Protein AF-A0A6G9Y4U4-F1 (afdb_monomer_lite)

Foldseek 3Di:
DALVVQVVVVPPLSNLVNLLVVLVVCLVPDPDPPCNVVSVVVNVVSVVVNVVVVVVVVVPDPPVVNVVVVVVVVVVVVVVD

Organism: NCBI:txid228602

pLDDT: mean 84.17, std 15.0, range [48.62, 98.19]

Secondary structure (DSSP, 8-state):
--HHHHHHTT-HHHHHHHHHHHHHHHHHT---TTTHHHHHHHHHHHHHHHHHHHHHHHTTS--HHHHHHHHHHHHHHTT--

Sequence (81 aa):
MNVSEAIAGDDRREILLALRVKLAAQIDVCESARDLPALTRALLNVNKEIAELDAGSAESVPGPVKELQERTKRKKMAVIL

Radius of gyration: 22.04 Å; chains: 1; bounding box: 50×26×60 Å

Structure (mmCIF, N/CA/C/O backbone):
data_AF-A0A6G9Y4U4-F1
#
_entry.id   AF-A0A6G9Y4U4-F1
#
loop_
_atom_site.group_PDB
_atom_site.id
_atom_site.type_symbol
_atom_site.label_atom_id
_atom_site.label_alt_id
_atom_site.label_comp_id
_atom_site.label_asym_id
_atom_site.label_entity_id
_atom_site.label_seq_id
_atom_site.pdbx_PDB_ins_code
_atom_site.Cartn_x
_atom_site.Cartn_y
_atom_site.Cartn_z
_atom_site.occupancy
_atom_site.B_iso_or_equiv
_atom_site.auth_seq_id
_atom_site.auth_comp_id
_atom_site.auth_asym_id
_atom_site.auth_atom_id
_atom_site.pdbx_PDB_model_num
ATOM 1 N N . MET A 1 1 ? -4.294 -13.310 -3.472 1.00 67.25 1 MET A N 1
ATOM 2 C CA . MET A 1 1 ? -3.011 -12.869 -2.911 1.00 67.25 1 MET A CA 1
ATOM 3 C C . MET A 1 1 ? -3.265 -12.058 -1.656 1.00 67.25 1 MET A C 1
ATOM 5 O O . MET A 1 1 ? -3.746 -10.931 -1.740 1.00 67.25 1 MET A O 1
ATOM 9 N N . ASN A 1 2 ? -3.017 -12.646 -0.494 1.00 83.75 2 ASN A N 1
ATOM 10 C CA . ASN A 1 2 ? -2.966 -11.923 0.773 1.00 83.75 2 ASN A CA 1
ATOM 11 C C . ASN A 1 2 ? -1.503 -11.586 1.133 1.00 83.75 2 ASN A C 1
ATOM 13 O O . ASN A 1 2 ? -0.569 -12.068 0.499 1.00 83.75 2 ASN A O 1
ATOM 17 N N . VAL A 1 3 ? -1.294 -10.744 2.149 1.00 85.25 3 VAL A N 1
ATOM 18 C CA . VAL A 1 3 ? 0.058 -10.286 2.533 1.00 85.25 3 VAL A CA 1
ATOM 19 C C . VAL A 1 3 ? 0.976 -11.451 2.928 1.00 85.25 3 VAL A C 1
ATOM 21 O O . VAL A 1 3 ? 2.156 -11.423 2.606 1.00 85.25 3 VAL A O 1
ATOM 24 N N . SER A 1 4 ? 0.447 -12.484 3.590 1.00 86.94 4 SER A N 1
ATOM 25 C CA . SER A 1 4 ? 1.245 -13.638 4.025 1.00 86.94 4 SER A CA 1
ATOM 26 C C . SER A 1 4 ? 1.740 -14.472 2.845 1.00 86.94 4 SER A C 1
ATOM 28 O O . SER A 1 4 ? 2.879 -14.927 2.859 1.00 86.94 4 SER A O 1
ATOM 30 N N . GLU A 1 5 ? 0.895 -14.664 1.833 1.00 83.00 5 GLU A N 1
ATOM 31 C CA . GLU A 1 5 ? 1.253 -15.368 0.596 1.00 83.00 5 GLU A CA 1
ATOM 32 C C . GLU A 1 5 ? 2.332 -14.607 -0.176 1.00 83.00 5 GLU A C 1
ATOM 34 O O . GLU A 1 5 ? 3.312 -15.204 -0.607 1.00 83.00 5 GLU A O 1
ATOM 39 N N . ALA A 1 6 ? 2.188 -13.283 -0.291 1.00 82.75 6 ALA A N 1
ATOM 40 C CA . ALA A 1 6 ? 3.157 -12.450 -0.997 1.00 82.75 6 ALA A CA 1
ATOM 41 C C . ALA A 1 6 ? 4.535 -12.449 -0.312 1.00 82.75 6 ALA A C 1
ATOM 43 O O . ALA A 1 6 ? 5.557 -12.514 -0.986 1.00 82.75 6 ALA A O 1
ATOM 44 N N . ILE A 1 7 ? 4.576 -12.438 1.027 1.00 88.12 7 ILE A N 1
ATOM 45 C CA . ILE A 1 7 ? 5.836 -12.537 1.784 1.00 88.12 7 ILE A CA 1
ATOM 46 C C . ILE A 1 7 ? 6.537 -13.874 1.518 1.00 88.12 7 ILE A C 1
ATOM 48 O O . ILE A 1 7 ? 7.758 -13.907 1.406 1.00 88.12 7 ILE A O 1
ATOM 52 N N . ALA A 1 8 ? 5.788 -14.972 1.386 1.00 87.38 8 ALA A N 1
ATOM 53 C CA . ALA A 1 8 ? 6.369 -16.283 1.099 1.00 87.38 8 ALA A CA 1
ATOM 54 C C . ALA A 1 8 ? 6.993 -16.374 -0.307 1.00 87.38 8 ALA A C 1
ATOM 56 O O . ALA A 1 8 ? 7.890 -17.187 -0.517 1.00 87.38 8 ALA A O 1
ATOM 57 N N . GLY A 1 9 ? 6.522 -15.555 -1.252 1.00 84.38 9 GLY A N 1
ATOM 58 C CA . GLY A 1 9 ? 7.075 -15.460 -2.604 1.00 84.38 9 GLY A CA 1
ATOM 59 C C . GLY A 1 9 ? 8.325 -14.581 -2.726 1.00 84.38 9 GLY A C 1
ATOM 60 O O . GLY A 1 9 ? 8.959 -14.612 -3.775 1.00 84.38 9 GLY A O 1
ATOM 61 N N . ASP A 1 10 ? 8.670 -13.806 -1.688 1.00 86.56 10 ASP A N 1
ATOM 62 C CA . ASP A 1 10 ? 9.784 -12.836 -1.643 1.00 86.56 10 ASP A CA 1
ATOM 63 C C . ASP A 1 10 ? 9.796 -11.796 -2.789 1.00 86.56 10 ASP A C 1
ATOM 65 O O . ASP A 1 10 ? 10.783 -11.100 -3.030 1.00 86.56 10 ASP A O 1
ATOM 69 N N . ASP A 1 11 ? 8.672 -11.630 -3.495 1.00 90.12 11 ASP A N 1
ATOM 70 C CA . ASP A 1 11 ? 8.514 -10.582 -4.497 1.00 90.12 11 ASP A CA 1
ATOM 71 C C . ASP A 1 11 ? 8.068 -9.285 -3.811 1.00 90.12 11 ASP A C 1
ATOM 73 O O . ASP A 1 11 ? 6.912 -9.099 -3.413 1.00 90.12 11 ASP A O 1
ATOM 77 N N . ARG A 1 12 ? 9.009 -8.341 -3.701 1.00 92.06 12 ARG A N 1
ATOM 78 C CA . ARG A 1 12 ? 8.773 -7.023 -3.098 1.00 92.06 12 ARG A CA 1
ATOM 79 C C . ARG A 1 12 ? 7.583 -6.290 -3.724 1.00 92.06 12 ARG A C 1
ATOM 81 O O . ARG A 1 12 ? 6.835 -5.628 -3.004 1.00 92.06 12 ARG A O 1
ATOM 88 N N . ARG A 1 13 ? 7.384 -6.388 -5.041 1.00 93.50 13 ARG A N 1
ATOM 89 C CA . ARG A 1 13 ? 6.278 -5.719 -5.737 1.00 93.50 13 ARG A CA 1
ATOM 90 C C . ARG A 1 13 ? 4.945 -6.355 -5.362 1.00 93.50 13 ARG A C 1
ATOM 92 O O . ARG A 1 13 ? 3.986 -5.635 -5.080 1.00 93.50 13 ARG A O 1
ATOM 99 N N . GLU A 1 14 ? 4.882 -7.681 -5.310 1.00 93.25 14 GLU A N 1
ATOM 100 C CA . GLU A 1 14 ? 3.675 -8.399 -4.887 1.00 93.25 14 GLU A CA 1
ATOM 101 C C . GLU A 1 14 ? 3.323 -8.127 -3.420 1.00 93.25 14 GLU A C 1
ATOM 103 O O . GLU A 1 14 ? 2.149 -7.919 -3.095 1.00 93.25 14 GLU A O 1
ATOM 108 N N . ILE A 1 15 ? 4.328 -8.034 -2.543 1.00 95.38 15 ILE A N 1
ATOM 109 C CA . ILE A 1 15 ? 4.150 -7.668 -1.131 1.00 95.38 15 ILE A CA 1
ATOM 110 C C . ILE A 1 15 ? 3.521 -6.275 -1.011 1.00 95.38 15 ILE A C 1
ATOM 112 O O . ILE A 1 15 ? 2.529 -6.098 -0.296 1.00 95.38 15 ILE A O 1
ATOM 116 N N . LEU A 1 16 ? 4.052 -5.286 -1.736 1.00 96.31 16 LEU A N 1
ATOM 117 C CA . LEU A 1 16 ? 3.532 -3.917 -1.719 1.00 96.31 16 LEU A CA 1
ATOM 118 C C . LEU A 1 16 ? 2.109 -3.831 -2.285 1.00 96.31 16 LEU A C 1
ATOM 120 O O . LEU A 1 16 ? 1.263 -3.132 -1.724 1.00 96.31 16 LEU A O 1
ATOM 124 N N . LEU A 1 17 ? 1.802 -4.578 -3.349 1.00 96.06 17 LEU A N 1
ATOM 125 C CA . LEU A 1 17 ? 0.445 -4.662 -3.897 1.00 96.06 17 LEU A CA 1
ATOM 126 C C . LEU A 1 17 ? -0.543 -5.262 -2.889 1.00 96.06 17 LEU A C 1
ATOM 128 O O . LEU A 1 17 ? -1.636 -4.720 -2.704 1.00 96.06 17 LEU A O 1
ATOM 132 N N . ALA A 1 18 ? -0.157 -6.332 -2.192 1.00 96.19 18 ALA A N 1
ATOM 133 C CA . ALA A 1 18 ? -0.989 -6.935 -1.156 1.00 96.19 18 ALA A CA 1
ATOM 134 C C . ALA A 1 18 ? -1.215 -5.977 0.031 1.00 96.19 18 ALA A C 1
ATOM 136 O O . ALA A 1 18 ? -2.336 -5.868 0.541 1.00 96.19 18 ALA A O 1
ATOM 137 N N . LEU A 1 19 ? -0.181 -5.234 0.447 1.00 96.88 19 LEU A N 1
ATOM 138 C CA . LEU A 1 19 ? -0.288 -4.211 1.493 1.00 96.88 19 LEU A CA 1
ATOM 139 C C . LEU A 1 19 ? -1.206 -3.057 1.084 1.00 96.88 19 LEU A C 1
ATOM 141 O O . LEU A 1 19 ? -2.027 -2.628 1.894 1.00 96.88 19 LEU A O 1
ATOM 145 N N . ARG A 1 20 ? -1.124 -2.591 -0.168 1.00 97.19 20 ARG A N 1
ATOM 146 C CA . ARG A 1 20 ? -2.004 -1.545 -0.710 1.00 97.19 20 ARG A CA 1
ATOM 147 C C . ARG A 1 20 ? -3.476 -1.934 -0.584 1.00 97.19 20 ARG A C 1
ATOM 149 O O . ARG A 1 20 ? -4.273 -1.140 -0.090 1.00 97.19 20 ARG A O 1
ATOM 156 N N . VAL A 1 21 ? -3.825 -3.154 -1.000 1.00 97.12 21 VAL A N 1
ATOM 157 C CA . VAL A 1 21 ? -5.202 -3.671 -0.915 1.00 97.12 21 VAL A CA 1
ATOM 158 C C . VAL A 1 21 ? -5.660 -3.751 0.541 1.00 97.12 21 VAL A C 1
ATOM 160 O O . VAL A 1 21 ? -6.755 -3.300 0.869 1.00 97.12 21 VAL A O 1
ATOM 163 N N . LYS A 1 22 ? -4.808 -4.269 1.433 1.00 96.81 22 LYS A N 1
ATOM 164 C CA . LYS A 1 22 ? -5.131 -4.389 2.859 1.00 96.81 22 LYS A CA 1
ATOM 165 C C . LYS A 1 22 ? -5.348 -3.028 3.528 1.00 96.81 22 LYS A C 1
ATOM 167 O O . LYS A 1 22 ? -6.287 -2.883 4.304 1.00 96.81 22 LYS A O 1
ATOM 172 N N . LEU A 1 23 ? -4.500 -2.042 3.236 1.00 97.06 23 LEU A N 1
ATOM 173 C CA . LEU A 1 23 ? -4.610 -0.690 3.789 1.00 97.06 23 LEU A CA 1
ATOM 174 C C . LEU A 1 23 ? -5.861 0.031 3.285 1.00 97.06 23 LEU A C 1
ATOM 176 O O . LEU A 1 23 ? -6.543 0.661 4.085 1.00 97.06 23 LEU A O 1
ATOM 180 N N . ALA A 1 24 ? -6.189 -0.095 1.995 1.00 97.00 24 ALA A N 1
ATOM 181 C CA . ALA A 1 24 ? -7.424 0.459 1.443 1.00 97.00 24 ALA A CA 1
ATOM 182 C C . ALA A 1 24 ? -8.659 -0.123 2.151 1.00 97.00 24 ALA A C 1
ATOM 184 O O . ALA A 1 24 ? -9.471 0.630 2.676 1.00 97.00 24 ALA A O 1
ATOM 185 N N . ALA A 1 25 ? -8.721 -1.453 2.290 1.00 96.81 25 ALA A N 1
ATOM 186 C CA . ALA A 1 25 ? -9.814 -2.112 3.003 1.00 96.81 25 ALA A CA 1
ATOM 187 C C . ALA A 1 25 ? -9.916 -1.674 4.475 1.00 96.81 25 ALA A C 1
ATOM 189 O O . ALA A 1 25 ? -11.016 -1.528 4.994 1.00 96.81 25 ALA A O 1
ATOM 190 N N . GLN A 1 26 ? -8.784 -1.449 5.155 1.00 96.75 26 GLN A N 1
ATOM 191 C CA . GLN A 1 26 ? -8.782 -0.942 6.531 1.00 96.75 26 GLN A CA 1
ATOM 192 C C . GLN A 1 26 ? -9.257 0.507 6.633 1.00 96.75 26 GLN A C 1
ATOM 194 O O . GLN A 1 26 ? -9.913 0.839 7.612 1.00 96.75 26 GLN A O 1
ATOM 199 N N . ILE A 1 27 ? -8.934 1.356 5.655 1.00 97.00 27 ILE A N 1
ATOM 200 C CA . ILE A 1 27 ? -9.402 2.746 5.599 1.00 97.00 27 ILE A CA 1
ATOM 201 C C . ILE A 1 27 ? -10.922 2.792 5.430 1.00 97.00 27 ILE A C 1
ATOM 203 O O . ILE A 1 27 ? -11.574 3.530 6.163 1.00 97.00 27 ILE A O 1
ATOM 207 N N . ASP A 1 28 ? -11.478 1.973 4.533 1.00 96.69 28 ASP A N 1
ATOM 208 C CA . ASP A 1 28 ? -12.918 1.950 4.240 1.00 96.69 28 ASP A CA 1
ATOM 209 C C . ASP A 1 28 ? -13.774 1.583 5.464 1.00 96.69 28 ASP A C 1
ATOM 211 O O . ASP A 1 28 ? -14.916 2.023 5.579 1.00 96.69 28 ASP A O 1
ATOM 215 N N . VAL A 1 29 ? -13.216 0.800 6.394 1.00 97.06 29 VAL A N 1
ATOM 216 C CA . VAL A 1 29 ? -13.891 0.365 7.630 1.00 97.06 29 VAL A CA 1
ATOM 217 C C . VAL A 1 29 ? -13.366 1.069 8.888 1.00 97.06 29 VAL A C 1
ATOM 219 O O . VAL A 1 29 ? -13.716 0.684 10.003 1.00 97.06 29 VAL A O 1
ATOM 222 N N . CYS A 1 30 ? -12.492 2.073 8.752 1.00 95.38 30 CYS A N 1
ATOM 223 C CA . CYS A 1 30 ? -11.873 2.736 9.898 1.00 95.38 30 CYS A CA 1
ATOM 224 C C . CYS A 1 30 ? -12.845 3.719 10.564 1.00 95.38 30 CYS A C 1
ATOM 226 O O . CYS A 1 30 ? -13.082 4.816 10.065 1.00 95.38 30 CYS A O 1
ATOM 228 N N . GLU A 1 31 ? -13.343 3.362 11.747 1.00 94.56 31 GLU A N 1
ATOM 229 C CA . GLU A 1 31 ? -14.181 4.250 12.570 1.00 94.56 31 GLU A CA 1
ATOM 230 C C . GLU A 1 31 ? -13.350 5.192 13.465 1.00 94.56 31 GLU A C 1
ATOM 232 O O . GLU A 1 31 ? -13.850 6.182 14.002 1.00 94.56 31 GLU A O 1
ATOM 237 N N . SER A 1 32 ? -12.054 4.907 13.626 1.00 94.88 32 SER A N 1
ATOM 238 C CA . SER A 1 32 ? -11.145 5.691 14.463 1.00 94.88 32 SER A CA 1
ATOM 239 C C . SER A 1 32 ? -10.594 6.899 13.707 1.00 94.88 32 SER A C 1
ATOM 241 O O . SER A 1 32 ? -9.643 6.802 12.927 1.00 94.88 32 SER A O 1
ATOM 243 N N . ALA A 1 33 ? -11.118 8.086 14.022 1.00 91.44 33 ALA A N 1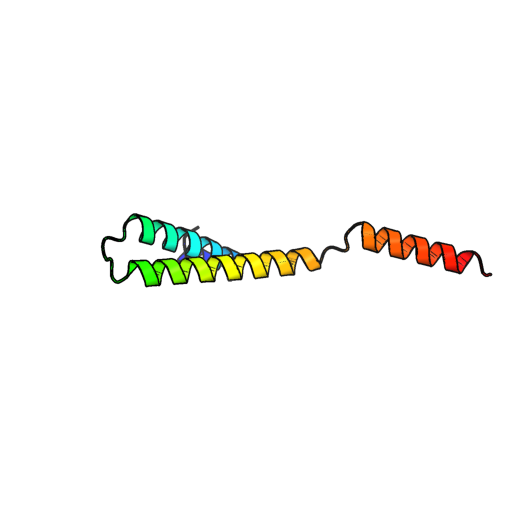
ATOM 244 C CA . ALA A 1 33 ? -10.597 9.355 13.503 1.00 91.44 33 ALA A CA 1
ATOM 245 C C . ALA A 1 33 ? -9.116 9.600 13.863 1.00 91.44 33 ALA A C 1
ATOM 247 O O . ALA A 1 33 ? -8.425 10.363 13.187 1.00 91.44 33 ALA A O 1
ATOM 248 N N . ARG A 1 34 ? -8.616 8.951 14.923 1.00 94.69 34 ARG A N 1
ATOM 249 C CA . ARG A 1 34 ? -7.212 9.025 15.340 1.00 94.69 34 ARG A CA 1
ATOM 250 C C . ARG A 1 34 ? -6.296 8.202 14.434 1.00 94.69 34 ARG A C 1
ATOM 252 O O . ARG A 1 34 ? -5.181 8.642 14.156 1.00 94.69 34 ARG A O 1
ATOM 259 N N . ASP A 1 35 ? -6.756 7.038 13.982 1.00 95.75 35 ASP A N 1
ATOM 260 C CA . ASP A 1 35 ? -5.928 6.082 13.238 1.00 95.75 35 ASP A CA 1
ATOM 261 C C . ASP A 1 35 ? -6.017 6.289 11.721 1.00 95.75 35 ASP A C 1
ATOM 263 O O . ASP A 1 35 ? -5.060 6.001 10.997 1.00 95.75 35 ASP A O 1
ATOM 267 N N . LEU A 1 36 ? -7.117 6.873 11.237 1.00 97.12 36 LEU A N 1
ATOM 268 C CA . LEU A 1 36 ? -7.337 7.161 9.819 1.00 97.12 36 LEU A CA 1
ATOM 269 C C . LEU A 1 36 ? -6.176 7.940 9.153 1.00 97.12 36 LEU A C 1
ATOM 271 O O . LEU A 1 36 ? -5.737 7.536 8.068 1.00 97.12 36 LEU A O 1
ATOM 275 N N . PRO A 1 37 ? -5.593 8.997 9.763 1.00 97.50 37 PRO A N 1
ATOM 276 C CA . PRO A 1 37 ? -4.438 9.685 9.184 1.00 97.50 37 PRO A CA 1
ATOM 277 C C . PRO A 1 37 ? -3.195 8.796 9.071 1.00 97.50 37 PRO A C 1
ATOM 279 O O . PRO A 1 37 ? -2.425 8.939 8.119 1.00 97.50 37 PRO A O 1
ATOM 282 N N . ALA A 1 38 ? -2.981 7.884 10.023 1.00 97.62 38 ALA A N 1
ATOM 283 C CA . ALA A 1 38 ? -1.844 6.968 10.003 1.00 97.62 38 ALA A CA 1
ATOM 284 C C . ALA A 1 38 ? -1.996 5.925 8.886 1.00 97.62 38 ALA A C 1
ATOM 286 O O . ALA A 1 38 ? -1.062 5.734 8.104 1.00 97.62 38 ALA A O 1
ATOM 287 N N . LEU A 1 39 ? -3.187 5.330 8.748 1.00 97.62 39 LEU A N 1
ATOM 288 C CA . LEU A 1 39 ? -3.509 4.399 7.659 1.00 97.62 39 LEU A CA 1
ATOM 289 C C . LEU A 1 39 ? -3.377 5.068 6.285 1.00 97.62 39 LEU A C 1
ATOM 291 O O . LEU A 1 39 ? -2.751 4.520 5.378 1.00 97.62 39 LEU A O 1
ATOM 295 N N . THR A 1 40 ? -3.886 6.295 6.150 1.00 97.44 40 THR A N 1
ATOM 296 C CA . THR A 1 40 ? -3.782 7.077 4.909 1.00 97.44 40 THR A CA 1
ATOM 297 C C . THR A 1 40 ? -2.323 7.353 4.539 1.00 97.44 40 THR A C 1
ATOM 299 O O . THR A 1 40 ? -1.928 7.175 3.387 1.00 97.44 40 THR A O 1
ATOM 302 N N . ARG A 1 41 ? -1.484 7.749 5.508 1.00 98.12 41 ARG A N 1
ATOM 303 C CA . ARG A 1 41 ? -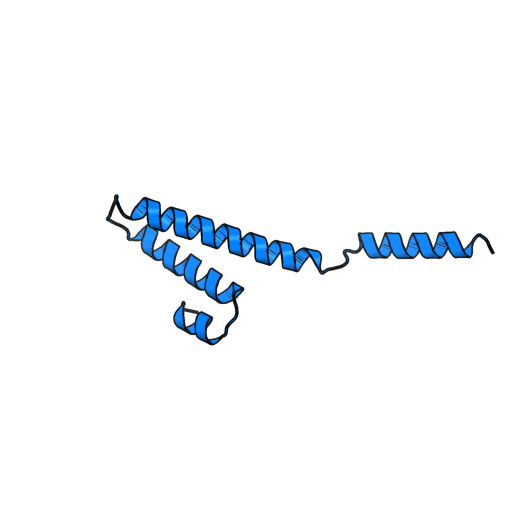0.045 7.963 5.271 1.00 98.12 41 ARG A CA 1
ATOM 304 C C . ARG A 1 41 ? 0.657 6.676 4.852 1.00 98.12 41 ARG A C 1
ATOM 306 O O . ARG A 1 41 ? 1.462 6.711 3.924 1.00 98.12 41 ARG A O 1
ATOM 313 N N . ALA A 1 42 ? 0.337 5.555 5.496 1.00 97.75 42 ALA A N 1
ATOM 314 C CA . ALA A 1 42 ? 0.883 4.257 5.123 1.00 97.75 42 ALA A CA 1
ATOM 315 C C . ALA A 1 42 ? 0.523 3.896 3.671 1.00 97.75 42 ALA A C 1
ATOM 317 O O . ALA A 1 42 ? 1.408 3.529 2.900 1.00 97.75 42 ALA A O 1
ATOM 318 N N . LEU A 1 43 ? -0.737 4.089 3.264 1.00 98.06 43 LEU A N 1
ATOM 319 C CA . LEU A 1 43 ? -1.181 3.829 1.891 1.00 98.06 43 LEU A CA 1
ATOM 320 C C . LEU A 1 43 ? -0.451 4.714 0.868 1.00 98.06 43 LEU A C 1
ATOM 322 O O . LEU A 1 43 ? -0.025 4.229 -0.180 1.00 98.06 43 LEU A O 1
ATOM 326 N N . LEU A 1 44 ? -0.272 6.003 1.173 1.00 98.06 44 LEU A N 1
ATOM 327 C CA . LEU A 1 44 ? 0.470 6.921 0.305 1.00 98.06 44 LEU A CA 1
ATOM 328 C C . LEU A 1 44 ? 1.933 6.499 0.130 1.00 98.06 44 LEU A C 1
ATOM 330 O O . LEU A 1 44 ? 2.458 6.598 -0.976 1.00 98.06 44 LEU A O 1
ATOM 334 N N . ASN A 1 45 ? 2.582 6.021 1.191 1.00 98.19 45 ASN A N 1
ATOM 335 C CA . ASN A 1 45 ? 3.963 5.548 1.116 1.00 98.19 45 ASN A CA 1
ATOM 336 C C . ASN A 1 45 ? 4.081 4.280 0.264 1.00 98.19 45 ASN A C 1
ATOM 338 O O . ASN A 1 45 ? 4.920 4.239 -0.630 1.00 98.19 45 ASN A O 1
ATOM 342 N N . VAL A 1 46 ? 3.190 3.303 0.462 1.00 97.88 46 VAL A N 1
ATOM 343 C CA . VAL A 1 46 ? 3.155 2.081 -0.361 1.00 97.88 46 VAL A CA 1
ATOM 344 C C . VAL A 1 46 ? 2.949 2.417 -1.841 1.00 97.88 46 VAL A C 1
ATOM 346 O O . VAL A 1 46 ? 3.639 1.877 -2.700 1.00 97.88 46 VAL A O 1
ATOM 349 N N . ASN A 1 47 ? 2.046 3.351 -2.160 1.00 97.69 47 ASN A N 1
ATOM 350 C CA . ASN A 1 47 ? 1.820 3.768 -3.547 1.00 97.69 47 ASN A CA 1
ATOM 351 C C . ASN A 1 47 ? 3.056 4.425 -4.181 1.00 97.69 47 ASN A C 1
ATOM 353 O O . ASN A 1 47 ? 3.320 4.194 -5.360 1.00 97.69 47 ASN A O 1
ATOM 357 N N . LYS A 1 48 ? 3.805 5.234 -3.421 1.00 97.62 48 LYS A N 1
ATOM 358 C CA . LYS A 1 48 ? 5.058 5.839 -3.901 1.00 97.62 48 LYS A CA 1
ATOM 359 C C . LYS A 1 48 ? 6.102 4.773 -4.207 1.00 97.62 48 LYS A C 1
ATOM 361 O O . LYS A 1 48 ? 6.680 4.793 -5.283 1.00 97.62 48 LYS A O 1
ATOM 366 N N . GLU A 1 49 ? 6.282 3.819 -3.302 1.00 96.50 49 GLU A N 1
ATOM 367 C CA . GLU A 1 49 ? 7.268 2.751 -3.465 1.00 96.50 49 GLU A CA 1
ATOM 368 C C . GLU A 1 49 ? 6.957 1.860 -4.679 1.00 96.50 49 GLU A C 1
ATOM 370 O O . GLU A 1 49 ? 7.854 1.514 -5.443 1.00 96.50 49 GLU A O 1
ATOM 375 N N . ILE A 1 50 ? 5.676 1.554 -4.924 1.00 95.81 50 ILE A N 1
ATOM 376 C CA . ILE A 1 50 ? 5.250 0.848 -6.144 1.00 95.81 50 ILE A CA 1
ATOM 377 C C . ILE A 1 50 ? 5.600 1.664 -7.393 1.00 95.81 50 ILE A C 1
ATOM 379 O O . ILE A 1 50 ? 6.148 1.116 -8.347 1.00 95.81 50 ILE A O 1
ATOM 383 N N . ALA A 1 51 ? 5.308 2.967 -7.391 1.00 94.69 51 ALA A N 1
ATOM 384 C CA . ALA A 1 51 ? 5.607 3.831 -8.528 1.00 94.69 51 ALA A CA 1
ATOM 385 C C . ALA A 1 51 ? 7.117 3.909 -8.813 1.00 94.69 51 ALA A C 1
ATOM 387 O O . ALA A 1 51 ? 7.521 3.896 -9.973 1.00 94.69 51 ALA A O 1
ATOM 388 N N . GLU A 1 52 ? 7.950 3.944 -7.773 1.00 94.81 52 GLU A N 1
ATOM 389 C CA . GLU A 1 52 ? 9.411 3.909 -7.892 1.00 94.81 52 GLU A CA 1
ATOM 390 C C . GLU A 1 52 ? 9.912 2.582 -8.486 1.00 94.81 52 GLU A C 1
ATOM 392 O O . GLU A 1 52 ? 10.765 2.593 -9.376 1.00 94.81 52 GLU A O 1
ATOM 397 N N . LEU A 1 53 ? 9.357 1.441 -8.058 1.00 91.75 53 LEU A N 1
ATOM 398 C CA . LEU A 1 53 ? 9.691 0.124 -8.620 1.00 91.75 53 LEU A CA 1
ATOM 399 C C . LEU A 1 53 ? 9.294 -0.002 -10.096 1.00 91.75 53 LEU A C 1
ATOM 401 O O . LEU A 1 53 ? 10.061 -0.527 -10.911 1.00 91.75 53 LEU A O 1
ATOM 405 N N . ASP A 1 54 ? 8.104 0.487 -10.442 1.00 90.19 54 ASP A N 1
ATOM 406 C CA . ASP A 1 54 ? 7.600 0.460 -11.813 1.00 90.19 54 ASP A CA 1
ATOM 407 C C . ASP A 1 54 ? 8.423 1.405 -12.718 1.00 90.19 54 ASP A C 1
ATOM 409 O O . ASP A 1 54 ? 8.752 1.044 -13.851 1.00 90.19 54 ASP A O 1
A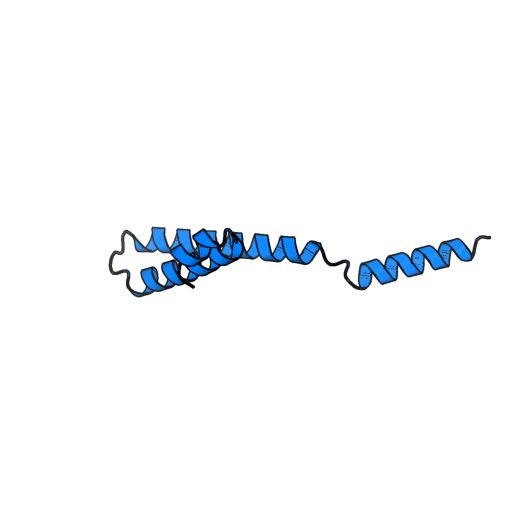TOM 413 N N . ALA A 1 55 ? 8.839 2.573 -12.212 1.00 88.88 55 ALA A N 1
ATOM 414 C CA . ALA A 1 55 ? 9.713 3.502 -12.933 1.00 88.88 55 ALA A CA 1
ATOM 415 C C . ALA A 1 55 ? 11.120 2.923 -13.168 1.00 88.88 55 ALA A C 1
ATOM 417 O O . ALA A 1 55 ? 11.622 2.969 -14.292 1.00 88.88 55 ALA A O 1
ATOM 418 N N . GLY A 1 56 ? 11.732 2.312 -12.146 1.00 78.25 56 GLY A N 1
ATOM 419 C CA . GLY A 1 56 ? 13.034 1.648 -12.278 1.00 78.25 56 GLY A CA 1
ATOM 420 C C . GLY A 1 56 ? 13.008 0.452 -13.240 1.00 78.25 56 GLY A C 1
ATOM 421 O O . GLY A 1 56 ? 13.971 0.215 -13.970 1.00 78.25 56 GLY A O 1
ATOM 422 N N . SER A 1 57 ? 11.880 -0.262 -13.311 1.00 70.44 57 SER A N 1
ATOM 423 C CA . SER A 1 57 ? 11.682 -1.342 -14.289 1.00 70.44 57 SER A CA 1
ATOM 424 C C . SER A 1 57 ? 11.569 -0.820 -15.728 1.00 70.44 57 SER A C 1
ATOM 426 O O . SER A 1 57 ? 12.073 -1.454 -16.657 1.00 70.44 57 SER A O 1
ATOM 428 N N . ALA A 1 58 ? 10.955 0.350 -15.933 1.00 60.09 58 ALA A N 1
ATOM 429 C CA . ALA A 1 58 ? 10.788 0.953 -17.257 1.00 60.09 58 ALA A CA 1
ATOM 430 C C . ALA A 1 58 ? 12.106 1.478 -17.861 1.00 60.09 58 ALA A C 1
ATOM 432 O O . ALA A 1 58 ? 12.267 1.486 -19.083 1.00 60.09 58 ALA A O 1
ATOM 433 N N . GLU A 1 59 ? 13.074 1.873 -17.030 1.00 57.44 59 GLU A N 1
ATOM 434 C CA . GLU A 1 59 ? 14.352 2.443 -17.487 1.00 57.44 59 GLU A CA 1
ATOM 435 C C . GLU A 1 59 ? 15.295 1.406 -18.137 1.00 57.44 59 GLU A C 1
ATOM 437 O O . GLU A 1 59 ? 16.249 1.761 -18.837 1.00 57.44 59 GLU A O 1
ATOM 442 N N . SER A 1 60 ? 14.982 0.115 -17.981 1.00 53.62 60 SER A N 1
ATOM 443 C CA . SER A 1 60 ? 15.777 -1.010 -18.491 1.00 53.62 60 SER A CA 1
ATOM 444 C C . SER A 1 60 ? 15.420 -1.447 -19.917 1.00 53.62 60 SER A C 1
ATOM 446 O O . SER A 1 60 ? 16.110 -2.289 -20.491 1.00 53.62 60 SER A O 1
ATOM 448 N N . VAL A 1 61 ? 14.383 -0.870 -20.533 1.00 55.06 61 VAL A N 1
ATOM 449 C CA . VAL A 1 61 ? 14.061 -1.138 -21.941 1.00 55.06 61 VAL A CA 1
ATOM 450 C C . VAL A 1 61 ? 14.749 -0.073 -22.799 1.00 55.06 61 VAL A C 1
ATOM 452 O O . VAL A 1 61 ? 14.372 1.101 -22.726 1.00 55.06 61 VAL A O 1
ATOM 455 N N . PRO A 1 62 ? 15.756 -0.408 -23.633 1.00 53.59 62 PRO A N 1
ATOM 456 C CA . PRO A 1 62 ? 16.234 0.525 -24.641 1.00 53.59 62 PRO A CA 1
ATOM 457 C C . PRO A 1 62 ? 15.074 0.793 -25.600 1.00 53.59 62 PRO A C 1
ATOM 459 O O . PRO A 1 62 ? 14.762 -0.013 -26.469 1.00 53.59 62 PRO A O 1
ATOM 462 N N . GLY A 1 63 ? 14.386 1.916 -25.399 1.00 57.72 63 GLY A N 1
ATOM 463 C CA . GLY A 1 63 ? 13.292 2.310 -26.270 1.00 57.72 63 GLY A CA 1
ATOM 464 C C . GLY A 1 63 ? 13.770 2.471 -27.721 1.00 57.72 63 GLY A C 1
ATOM 465 O O . GLY A 1 63 ? 14.958 2.730 -27.953 1.00 57.72 63 GLY A O 1
ATOM 466 N N . PRO A 1 64 ? 12.854 2.408 -28.704 1.00 64.12 64 PRO A N 1
ATOM 467 C CA . PRO A 1 64 ? 13.176 2.467 -30.137 1.00 64.12 64 PRO A CA 1
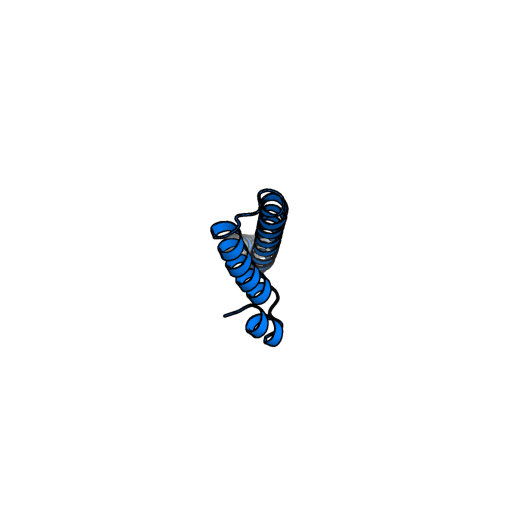ATOM 468 C C . PRO A 1 64 ? 14.016 3.697 -30.524 1.00 64.12 64 PRO A C 1
ATOM 470 O O . PRO A 1 64 ? 14.762 3.679 -31.502 1.00 64.12 64 PRO A O 1
ATOM 473 N N . VAL A 1 65 ? 13.957 4.761 -29.718 1.00 62.47 65 VAL A N 1
ATOM 474 C CA . VAL A 1 65 ? 14.753 5.984 -29.877 1.00 62.47 65 VAL A CA 1
ATOM 475 C C . VAL A 1 65 ? 16.256 5.740 -29.673 1.00 62.47 65 VAL A C 1
ATOM 477 O O . VAL A 1 65 ? 17.054 6.244 -30.463 1.00 62.47 65 VAL A O 1
ATOM 480 N N . LYS A 1 66 ? 16.663 4.937 -28.676 1.00 61.38 66 LYS A N 1
ATOM 481 C CA . LYS A 1 66 ? 18.083 4.589 -28.459 1.00 61.38 66 LYS A CA 1
ATOM 482 C C . LYS A 1 66 ? 18.619 3.747 -29.623 1.00 61.38 66 LYS A C 1
ATOM 484 O O . LYS A 1 66 ? 19.728 3.982 -30.095 1.00 61.38 66 LYS A O 1
ATOM 489 N N . GLU A 1 67 ? 17.802 2.843 -30.155 1.00 64.56 67 GLU A N 1
ATOM 490 C CA . GLU A 1 67 ? 18.162 1.977 -31.284 1.00 64.56 67 GLU A CA 1
ATOM 491 C C . GLU A 1 67 ? 18.278 2.751 -32.616 1.00 64.56 67 GLU A C 1
ATOM 493 O O . GLU A 1 67 ? 19.199 2.533 -33.409 1.00 64.56 67 GLU A O 1
ATOM 498 N N . LEU A 1 68 ? 17.403 3.735 -32.845 1.00 65.31 68 LEU A N 1
ATOM 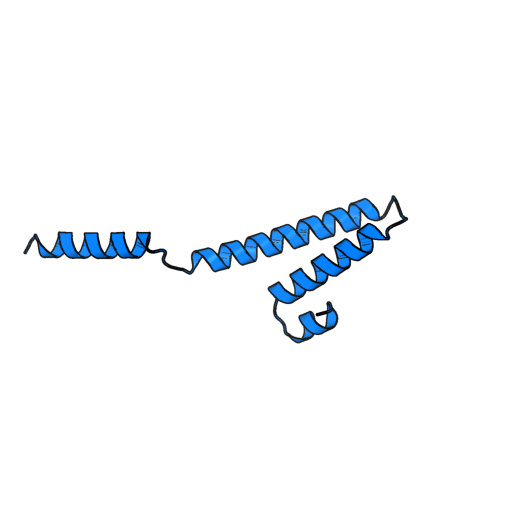499 C CA . LEU A 1 68 ? 17.491 4.668 -33.977 1.00 65.31 68 LEU A CA 1
ATOM 500 C C . LEU A 1 68 ? 18.731 5.575 -33.897 1.00 65.31 68 LEU A C 1
ATOM 502 O O . LEU A 1 68 ? 19.378 5.832 -34.919 1.00 65.31 68 LEU A O 1
ATOM 506 N N . GLN A 1 69 ? 19.098 6.032 -32.696 1.00 70.81 69 GLN A N 1
ATOM 507 C CA . GLN A 1 69 ? 20.311 6.826 -32.465 1.00 70.81 69 GLN A CA 1
ATOM 508 C C . GLN A 1 69 ? 21.593 6.007 -32.686 1.00 70.81 69 GLN A C 1
ATOM 510 O O . GLN A 1 69 ? 22.538 6.491 -33.309 1.00 70.81 69 GLN A O 1
ATOM 515 N N . GLU A 1 70 ? 21.622 4.749 -32.249 1.00 72.31 70 GLU A N 1
ATOM 516 C CA . GLU A 1 70 ? 22.721 3.812 -32.516 1.00 72.31 70 GLU A CA 1
ATOM 517 C C . GLU A 1 70 ? 22.885 3.540 -34.024 1.00 72.31 70 GLU A C 1
ATOM 519 O O . GLU A 1 70 ? 23.990 3.623 -34.570 1.00 72.31 70 GLU A O 1
ATOM 524 N N . ARG A 1 71 ? 21.782 3.291 -34.746 1.00 68.62 71 ARG A N 1
ATOM 525 C CA . ARG A 1 71 ? 21.805 3.034 -36.201 1.00 68.62 71 ARG A CA 1
ATOM 526 C C . ARG A 1 71 ? 22.274 4.240 -37.009 1.00 68.62 71 ARG A C 1
ATOM 528 O O . ARG A 1 71 ? 22.993 4.077 -37.996 1.00 68.62 71 ARG A O 1
ATOM 535 N N . THR A 1 72 ? 21.881 5.446 -36.611 1.00 74.81 72 THR A N 1
ATOM 536 C CA . THR A 1 72 ? 22.306 6.680 -37.289 1.00 74.81 72 THR A CA 1
ATOM 537 C C . THR A 1 72 ? 23.775 6.997 -37.026 1.00 74.81 72 THR A C 1
ATOM 539 O O . THR A 1 72 ? 24.482 7.355 -37.968 1.00 74.81 72 THR A O 1
ATOM 542 N N . LYS A 1 73 ? 24.280 6.768 -35.805 1.00 72.94 73 LYS A N 1
ATOM 543 C CA . LYS A 1 73 ? 25.717 6.877 -35.497 1.00 72.94 73 LYS A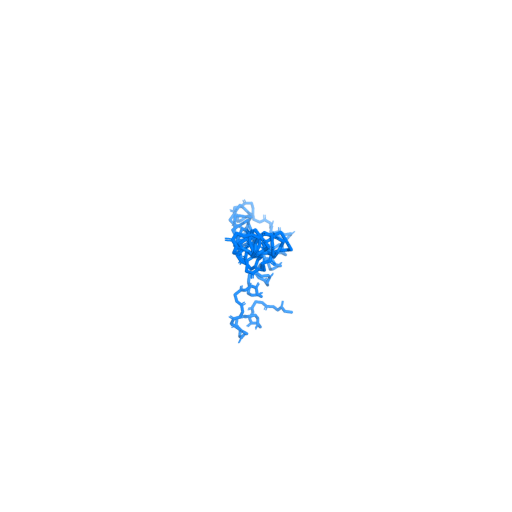 CA 1
ATOM 544 C C . LYS A 1 73 ? 26.562 5.897 -36.319 1.00 72.94 73 LYS A C 1
ATOM 546 O O . LYS A 1 73 ? 27.544 6.319 -36.926 1.00 72.94 73 LYS A O 1
ATOM 551 N N . ARG A 1 74 ? 26.146 4.627 -36.427 1.00 72.56 74 ARG A N 1
ATOM 552 C CA . ARG A 1 74 ? 26.849 3.614 -37.245 1.00 72.56 74 ARG A CA 1
ATOM 553 C C . ARG A 1 74 ? 26.896 3.984 -38.728 1.00 72.56 74 ARG A C 1
ATOM 555 O O . ARG A 1 74 ? 27.947 3.877 -39.350 1.00 72.56 74 ARG A O 1
ATOM 562 N N . LYS A 1 75 ? 25.787 4.484 -39.287 1.00 69.38 75 LYS A N 1
ATOM 563 C CA . LYS A 1 75 ? 25.748 4.955 -40.682 1.00 69.38 75 LYS A CA 1
ATOM 564 C C . LYS A 1 75 ? 26.648 6.167 -40.922 1.00 69.38 75 LYS A C 1
ATOM 566 O O . LYS A 1 75 ? 27.261 6.253 -41.975 1.00 69.38 75 LYS A O 1
ATOM 571 N N . LYS A 1 76 ? 26.746 7.086 -39.959 1.00 70.00 76 LYS A N 1
ATOM 572 C CA . LYS A 1 76 ? 27.569 8.295 -40.094 1.00 70.00 76 LYS A CA 1
ATOM 573 C C . LYS A 1 76 ? 29.072 7.994 -40.049 1.00 70.00 76 LYS A C 1
ATOM 575 O O . LYS A 1 76 ? 29.827 8.701 -40.699 1.00 70.00 76 LYS A O 1
ATOM 580 N N . MET A 1 77 ? 29.497 6.942 -39.342 1.00 62.41 77 MET A N 1
ATOM 581 C CA . MET A 1 77 ? 30.901 6.501 -39.340 1.00 62.41 77 MET A CA 1
ATOM 582 C C . MET A 1 77 ? 31.306 5.741 -40.608 1.00 62.41 77 MET A C 1
ATOM 584 O O . MET A 1 77 ? 32.437 5.880 -41.054 1.00 62.41 77 MET A O 1
ATOM 588 N N . ALA A 1 78 ? 30.393 4.982 -41.218 1.00 64.12 78 ALA A N 1
ATOM 589 C CA . ALA A 1 78 ? 30.672 4.227 -42.444 1.00 64.12 78 ALA A CA 1
ATOM 590 C C . ALA A 1 78 ? 30.813 5.100 -43.709 1.00 64.12 78 ALA A C 1
ATOM 592 O O . ALA A 1 78 ? 31.216 4.597 -44.747 1.00 64.12 78 ALA A O 1
ATOM 593 N N . VAL A 1 79 ? 30.460 6.387 -43.637 1.00 64.56 79 VAL A N 1
ATOM 594 C CA . VAL A 1 79 ? 30.512 7.339 -44.765 1.00 64.56 79 VAL A CA 1
ATOM 595 C C . VAL A 1 79 ? 31.822 8.156 -44.775 1.00 64.56 79 VAL A C 1
ATOM 597 O O . VAL A 1 79 ? 32.039 8.954 -45.679 1.00 64.56 79 VAL A O 1
ATOM 600 N N . ILE A 1 80 ? 32.707 7.969 -43.785 1.00 57.94 80 ILE A N 1
ATOM 601 C CA . ILE A 1 80 ? 33.977 8.715 -43.630 1.00 57.94 80 ILE A CA 1
ATOM 602 C C . ILE A 1 80 ? 35.207 7.800 -43.869 1.00 57.94 80 ILE A C 1
ATOM 604 O O . ILE A 1 80 ? 36.318 8.126 -43.462 1.00 57.94 80 ILE A O 1
ATOM 608 N N . LEU A 1 81 ? 35.030 6.650 -44.525 1.00 48.62 81 LEU A N 1
ATOM 609 C CA . LEU A 1 81 ? 36.103 5.759 -44.998 1.00 48.62 81 LEU A CA 1
ATOM 610 C C . LEU A 1 81 ? 35.969 5.579 -46.510 1.00 48.62 81 LEU A C 1
ATOM 612 O O . LEU A 1 81 ? 37.024 5.533 -47.176 1.00 48.62 81 LEU A O 1
#